Protein AF-A0AAU9VEI8-F1 (afdb_monomer)

pLDDT: mean 77.45, std 15.38, range [42.69, 97.56]

Mean predicted aligned error: 12.93 Å

Secondary structure (DSSP, 8-state):
----PPPPHHHHHHHHHHHHTT--HHHHHHHTT-S-HHHHHHHHHHHHTT-GGGGGPPTTS----TTTT--SSHHHHHHHHHHHHHHHHHHHHHHHHHHHHHHT-

Structure (mmCIF, N/CA/C/O backbone):
data_AF-A0AAU9VEI8-F1
#
_entry.id   AF-A0AAU9VEI8-F1
#
loop_
_atom_site.group_PDB
_atom_site.id
_atom_site.type_symbol
_atom_site.label_atom_id
_atom_site.label_alt_id
_atom_site.label_comp_id
_atom_site.label_asym_id
_atom_site.label_entity_id
_atom_site.label_seq_id
_atom_site.pdbx_PDB_ins_code
_atom_site.Cartn_x
_atom_site.Cartn_y
_atom_site.Cartn_z
_atom_site.occupancy
_atom_site.B_iso_or_equiv
_atom_site.auth_seq_id
_atom_site.auth_comp_id
_atom_site.auth_asym_id
_atom_site.auth_atom_id
_atom_site.pdbx_PDB_model_num
ATOM 1 N N . MET A 1 1 ? 6.808 12.061 13.362 1.00 48.69 1 MET A N 1
ATOM 2 C CA . MET A 1 1 ? 6.257 11.412 12.150 1.00 48.69 1 MET A CA 1
ATOM 3 C C . MET A 1 1 ? 5.680 10.060 12.546 1.00 48.69 1 MET A C 1
ATOM 5 O O . MET A 1 1 ? 6.360 9.330 13.253 1.00 48.69 1 MET A O 1
ATOM 9 N N . GLY A 1 2 ? 4.434 9.740 12.183 1.00 57.69 2 GLY A N 1
ATOM 10 C CA . GLY A 1 2 ? 3.835 8.446 12.532 1.00 57.69 2 GLY A CA 1
ATOM 11 C C . GLY A 1 2 ? 4.421 7.323 11.678 1.00 57.69 2 GLY A C 1
ATOM 12 O O . GLY A 1 2 ? 4.348 7.391 10.452 1.00 57.69 2 GLY A O 1
ATOM 13 N N . THR A 1 3 ? 5.000 6.300 12.305 1.00 59.34 3 THR A N 1
ATOM 14 C CA . THR A 1 3 ? 5.449 5.089 11.611 1.00 59.34 3 THR A CA 1
ATOM 15 C C . THR A 1 3 ? 4.235 4.381 11.010 1.00 59.34 3 THR A C 1
ATOM 17 O O . THR A 1 3 ? 3.237 4.111 11.680 1.00 59.34 3 THR A O 1
ATOM 20 N N . ARG A 1 4 ? 4.271 4.137 9.699 1.00 66.38 4 ARG A N 1
ATOM 21 C CA . ARG A 1 4 ? 3.194 3.439 8.995 1.00 66.38 4 ARG A CA 1
ATOM 22 C C . ARG A 1 4 ? 3.259 1.958 9.369 1.00 66.38 4 ARG A C 1
ATOM 24 O O . ARG A 1 4 ? 4.166 1.262 8.928 1.00 66.38 4 ARG A O 1
ATOM 31 N N . THR A 1 5 ? 2.305 1.483 10.165 1.00 69.38 5 THR A N 1
ATOM 32 C CA . THR A 1 5 ? 2.213 0.068 10.549 1.00 69.38 5 THR A CA 1
ATOM 33 C C . THR A 1 5 ? 1.915 -0.788 9.320 1.00 69.38 5 THR A C 1
ATOM 35 O O . THR A 1 5 ? 0.894 -0.596 8.651 1.00 69.38 5 THR A O 1
ATOM 38 N N . MET A 1 6 ? 2.820 -1.717 9.007 1.00 74.50 6 MET A N 1
ATOM 39 C CA . MET A 1 6 ? 2.568 -2.746 8.008 1.00 74.50 6 MET A CA 1
ATOM 40 C C . MET A 1 6 ? 1.714 -3.837 8.647 1.00 74.50 6 MET A C 1
ATOM 42 O O . MET A 1 6 ? 2.091 -4.406 9.665 1.00 74.50 6 MET A O 1
ATOM 46 N N . HIS A 1 7 ? 0.566 -4.120 8.042 1.00 81.31 7 HIS A N 1
ATOM 47 C CA . HIS A 1 7 ? -0.274 -5.248 8.434 1.00 81.31 7 HIS A CA 1
ATOM 48 C C . HIS A 1 7 ? 0.098 -6.463 7.590 1.00 81.31 7 HIS A C 1
ATOM 50 O O . HIS A 1 7 ? 0.270 -6.318 6.371 1.00 81.31 7 HIS A O 1
ATOM 56 N N . SER A 1 8 ? 0.230 -7.630 8.225 1.00 85.19 8 SER A N 1
ATOM 57 C CA . SER A 1 8 ? 0.546 -8.880 7.530 1.00 85.19 8 SER A CA 1
ATOM 58 C C . SER A 1 8 ? -0.584 -9.267 6.572 1.00 85.19 8 SER A C 1
ATOM 60 O O . SER A 1 8 ? -1.717 -8.783 6.680 1.00 85.19 8 SER A O 1
ATOM 62 N N . TYR A 1 9 ? -0.277 -10.130 5.602 1.00 83.31 9 TYR A N 1
ATOM 63 C CA . TYR A 1 9 ? -1.295 -10.685 4.709 1.00 83.31 9 TYR A CA 1
ATOM 64 C C . TYR A 1 9 ? -2.409 -11.381 5.507 1.00 83.31 9 TYR A C 1
ATOM 66 O O . TYR A 1 9 ? -3.585 -11.167 5.228 1.00 83.31 9 TYR A O 1
ATOM 74 N N . GLU A 1 10 ? -2.040 -12.122 6.553 1.00 86.06 10 GLU A N 1
ATOM 75 C CA . GLU A 1 10 ? -2.967 -12.817 7.451 1.00 86.06 10 GLU A CA 1
ATOM 76 C C . GLU A 1 10 ? -3.939 -11.856 8.137 1.00 86.06 10 GLU A C 1
ATOM 78 O O . GLU A 1 10 ? -5.144 -12.087 8.106 1.00 86.06 10 GLU A O 1
ATOM 83 N N . THR A 1 11 ? -3.464 -10.724 8.671 1.00 90.25 11 THR A N 1
ATOM 84 C CA . THR A 1 11 ? -4.347 -9.714 9.278 1.00 90.25 11 THR A CA 1
ATOM 85 C C . THR A 1 11 ? -5.337 -9.150 8.257 1.00 90.25 11 THR A C 1
ATOM 87 O O . THR A 1 11 ? -6.515 -8.962 8.567 1.00 90.25 11 THR A O 1
ATOM 90 N N . LYS A 1 12 ? -4.886 -8.900 7.019 1.00 90.12 12 LYS A N 1
ATOM 91 C CA . LYS A 1 12 ? -5.762 -8.420 5.938 1.00 90.12 12 LYS A CA 1
ATOM 92 C C . LYS A 1 12 ? -6.795 -9.476 5.557 1.00 90.12 12 LYS A C 1
ATOM 94 O O . LYS A 1 12 ? -7.951 -9.118 5.365 1.00 90.12 12 LYS A O 1
ATOM 99 N N . MET A 1 13 ? -6.409 -10.750 5.494 1.00 91.38 13 MET A N 1
ATOM 100 C CA . MET A 1 13 ? -7.331 -11.847 5.200 1.00 91.38 13 MET A CA 1
ATOM 101 C C . MET A 1 13 ? -8.341 -12.052 6.331 1.00 91.38 13 MET A C 1
ATOM 103 O O . MET A 1 13 ? -9.533 -12.197 6.069 1.00 91.38 13 MET A O 1
ATOM 107 N N . LYS A 1 14 ? -7.908 -11.924 7.590 1.00 94.56 14 LYS A N 1
ATOM 108 C CA . LYS A 1 14 ? -8.797 -12.023 8.750 1.00 94.56 14 LYS A CA 1
ATOM 109 C C . LYS A 1 14 ? -9.891 -10.958 8.736 1.00 94.56 14 LYS A C 1
ATOM 111 O O . LYS A 1 14 ? -11.046 -11.242 9.041 1.00 94.56 14 LYS A O 1
ATOM 116 N N . VAL A 1 15 ? -9.556 -9.742 8.297 1.00 95.62 15 VAL A N 1
ATOM 117 C CA . VAL A 1 15 ? -10.548 -8.686 8.050 1.00 95.62 15 VAL A CA 1
ATOM 118 C C . VAL A 1 15 ? -11.599 -9.118 7.026 1.00 95.62 15 VAL A C 1
ATOM 120 O O . VAL A 1 15 ? -12.777 -8.808 7.205 1.00 95.62 15 VAL A O 1
ATOM 123 N N . ILE A 1 16 ? -11.192 -9.804 5.956 1.00 94.88 16 ILE A N 1
ATOM 124 C CA . ILE A 1 16 ? -12.109 -10.284 4.917 1.00 94.88 16 ILE A CA 1
ATOM 125 C C . ILE A 1 16 ? -13.021 -11.382 5.459 1.00 94.88 16 ILE A C 1
ATOM 127 O O . ILE A 1 16 ? -14.228 -11.292 5.257 1.00 94.88 16 ILE A O 1
ATOM 131 N N . GLU A 1 17 ? -12.487 -12.356 6.198 1.00 95.31 17 GLU A N 1
ATOM 132 C CA . GLU A 1 17 ? -13.290 -13.403 6.848 1.00 95.31 17 GLU A CA 1
ATOM 133 C C . GLU A 1 17 ? -14.378 -12.797 7.737 1.00 95.31 17 GLU A C 1
ATOM 135 O O . GLU A 1 17 ? -15.556 -13.129 7.614 1.00 95.31 17 GLU A O 1
ATOM 140 N N . MET A 1 18 ? -14.008 -11.831 8.582 1.00 97.56 18 MET A N 1
ATOM 141 C CA . MET A 1 18 ? -14.974 -11.150 9.441 1.00 97.56 18 MET A CA 1
ATOM 142 C C . MET A 1 18 ? -15.972 -10.307 8.633 1.00 97.56 18 MET A C 1
ATOM 144 O O . MET A 1 18 ? -17.141 -10.189 8.997 1.00 97.56 18 MET A O 1
ATOM 148 N N . LYS A 1 19 ? -15.550 -9.716 7.511 1.00 96.31 19 LYS A N 1
ATOM 149 C CA . LYS A 1 19 ? -16.467 -8.999 6.619 1.00 96.31 19 LYS A CA 1
ATOM 150 C C . LYS A 1 19 ? -17.488 -9.921 5.965 1.00 96.31 19 LYS A C 1
ATOM 152 O O . LYS A 1 19 ? -18.654 -9.542 5.886 1.00 96.31 19 LYS A O 1
ATOM 157 N N . LEU A 1 20 ? -17.058 -11.102 5.530 1.00 95.25 20 LEU A N 1
ATOM 158 C CA . LEU A 1 20 ? -17.924 -12.135 4.966 1.00 95.25 20 LEU A CA 1
ATOM 159 C C . LEU A 1 20 ? -1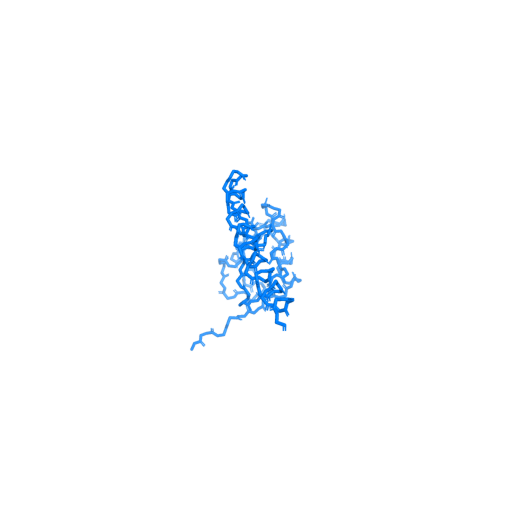8.894 -12.687 6.016 1.00 95.25 20 LEU A C 1
ATOM 161 O O . LEU A 1 20 ? -20.059 -12.901 5.705 1.00 95.25 20 LEU A O 1
ATOM 165 N N . ALA A 1 21 ? -18.453 -12.803 7.270 1.00 96.31 21 ALA A N 1
ATOM 166 C CA . ALA A 1 21 ? -19.300 -13.151 8.412 1.00 96.31 21 ALA A CA 1
ATOM 167 C C . ALA A 1 21 ? -20.270 -12.026 8.847 1.00 96.31 21 ALA A C 1
ATOM 169 O O . ALA A 1 21 ? -21.001 -12.182 9.821 1.00 96.31 21 ALA A O 1
ATOM 170 N N . GLY A 1 22 ? -20.294 -10.884 8.147 1.00 96.25 22 GLY A N 1
ATOM 171 C CA . GLY A 1 22 ? -21.258 -9.803 8.376 1.00 96.25 22 GLY A CA 1
ATOM 172 C C . GLY A 1 22 ? -20.847 -8.767 9.427 1.00 96.25 22 GLY A C 1
ATOM 173 O O . GLY A 1 22 ? -21.621 -7.855 9.724 1.00 96.25 22 GLY A O 1
ATOM 174 N N . TYR A 1 23 ? -19.628 -8.831 9.972 1.00 96.94 23 TYR A N 1
ATOM 175 C CA . TYR A 1 23 ? -19.200 -7.890 11.005 1.00 96.94 23 TYR A CA 1
ATOM 176 C C . TYR A 1 23 ? -19.001 -6.456 10.473 1.00 96.94 23 TYR A C 1
ATOM 178 O O . TYR A 1 23 ? -18.487 -6.182 9.372 1.00 96.94 23 TYR A O 1
ATOM 186 N N . SER A 1 24 ? -19.370 -5.480 11.309 1.00 96.31 24 SER A N 1
ATOM 187 C CA . SER A 1 24 ? -19.194 -4.061 10.995 1.00 96.31 24 SER A CA 1
ATOM 188 C C . SER A 1 24 ? -17.707 -3.688 10.935 1.00 96.31 24 SER A C 1
ATOM 190 O O . SER A 1 24 ? -16.866 -4.266 11.618 1.00 96.31 24 SER A O 1
ATOM 192 N N . SER A 1 25 ? -17.341 -2.689 10.121 1.00 95.00 25 SER A N 1
ATOM 193 C CA . SER A 1 25 ? -15.922 -2.303 10.000 1.00 95.00 25 SER A CA 1
ATOM 194 C C . SER A 1 25 ? -15.349 -1.761 11.307 1.00 95.00 25 SER A C 1
ATOM 196 O O . SER A 1 25 ? -14.151 -1.879 11.526 1.00 95.00 25 SER A O 1
ATOM 198 N N . ARG A 1 26 ? -16.193 -1.149 12.145 1.00 95.19 26 ARG A N 1
ATOM 199 C CA . ARG A 1 26 ? -15.793 -0.601 13.442 1.00 95.19 26 ARG A CA 1
ATOM 200 C C . ARG A 1 26 ? -15.573 -1.714 14.466 1.00 95.19 26 ARG A C 1
ATOM 202 O O . ARG A 1 26 ? -14.612 -1.636 15.211 1.00 95.19 26 ARG A O 1
ATOM 209 N N . PHE A 1 27 ? -16.384 -2.771 14.429 1.00 95.69 27 PHE A N 1
ATOM 210 C CA . PHE A 1 27 ? -16.147 -3.965 15.240 1.00 95.69 27 PHE A CA 1
ATOM 211 C C . PHE A 1 27 ? -14.816 -4.632 14.873 1.00 95.69 27 PHE A C 1
ATOM 213 O O . PHE A 1 27 ? -13.959 -4.804 15.727 1.00 95.69 27 PHE A O 1
ATOM 220 N N . ILE A 1 28 ? -14.595 -4.892 13.580 1.00 96.00 28 ILE A N 1
ATOM 221 C CA . ILE A 1 28 ? -13.354 -5.502 13.071 1.00 96.00 28 ILE A CA 1
ATOM 222 C C . ILE A 1 28 ? -12.124 -4.651 13.409 1.00 96.00 28 ILE A C 1
ATOM 224 O O . ILE A 1 28 ? -11.059 -5.179 13.714 1.00 96.00 28 ILE A O 1
ATOM 228 N N . GLN A 1 29 ? -12.264 -3.324 13.341 1.00 94.81 29 GLN A N 1
ATOM 229 C CA . GLN A 1 29 ? -11.206 -2.395 13.716 1.00 94.81 29 GLN A CA 1
ATOM 230 C C . GLN A 1 29 ? -10.773 -2.603 15.172 1.00 94.81 29 GLN A C 1
ATOM 232 O O . GLN A 1 29 ? -9.576 -2.703 15.430 1.00 94.81 29 GLN A O 1
ATOM 237 N N . THR A 1 30 ? -11.738 -2.640 16.093 1.00 94.88 30 THR A N 1
ATOM 238 C CA . THR A 1 30 ? -11.484 -2.825 17.524 1.00 94.88 30 THR A CA 1
ATOM 239 C C . THR A 1 30 ? -10.915 -4.211 17.807 1.00 94.88 30 THR A C 1
ATOM 241 O O . THR A 1 30 ? -9.892 -4.307 18.476 1.00 94.88 30 THR A O 1
ATOM 244 N N . GLU A 1 31 ? -11.518 -5.257 17.239 1.00 95.44 31 GLU A N 1
ATOM 245 C CA . GLU A 1 31 ? -11.118 -6.653 17.456 1.00 95.44 31 GLU A CA 1
ATOM 246 C C . GLU A 1 31 ? -9.675 -6.926 17.008 1.00 95.44 31 GLU A C 1
ATOM 248 O O . GLU A 1 31 ? -8.899 -7.556 17.716 1.00 95.44 31 GLU A O 1
ATOM 253 N N . LEU A 1 32 ? -9.283 -6.410 15.838 1.00 92.81 32 LEU A N 1
ATOM 254 C CA . LEU A 1 32 ? -7.953 -6.643 15.267 1.00 92.81 32 LEU A CA 1
ATOM 255 C C . LEU A 1 32 ? -6.935 -5.545 15.619 1.00 92.81 32 LEU A C 1
ATOM 257 O O . LEU A 1 32 ? -5.850 -5.508 15.040 1.00 92.81 32 LEU A O 1
ATOM 261 N N . GLY A 1 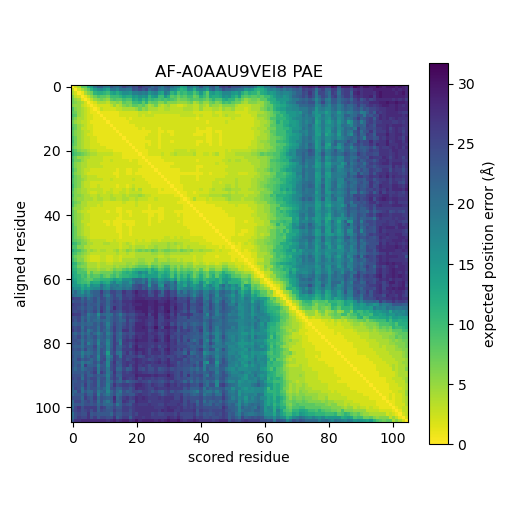33 ? -7.281 -4.611 16.512 1.00 91.75 33 GLY A N 1
ATOM 262 C CA . GLY A 1 33 ? -6.389 -3.522 16.927 1.00 91.75 33 GLY A CA 1
ATOM 263 C C . GLY A 1 33 ? -5.954 -2.594 15.782 1.00 91.75 33 GLY A C 1
ATOM 264 O O . GLY A 1 33 ? -4.880 -1.988 15.824 1.00 91.75 33 GLY A O 1
ATOM 265 N N . ILE A 1 34 ? -6.759 -2.474 14.723 1.00 91.38 34 ILE A N 1
ATOM 266 C CA . ILE A 1 34 ? -6.416 -1.661 13.553 1.00 91.38 34 ILE A CA 1
ATOM 267 C C . ILE A 1 34 ? -6.646 -0.189 13.892 1.00 91.38 34 ILE A C 1
ATOM 269 O O . ILE A 1 34 ? -7.756 0.245 14.181 1.00 91.38 34 ILE A O 1
ATOM 273 N N . LYS A 1 35 ? -5.608 0.640 13.777 1.00 89.44 35 LYS A N 1
ATOM 274 C CA . LYS A 1 35 ? -5.715 2.062 14.140 1.00 89.44 35 LYS A CA 1
ATOM 275 C C . LYS A 1 35 ? -6.788 2.820 13.347 1.00 89.44 35 LYS A C 1
ATOM 277 O O . LYS A 1 35 ? -7.479 3.662 13.908 1.00 89.44 35 LYS A O 1
ATOM 282 N N . ASN A 1 36 ? -6.959 2.502 12.060 1.00 89.81 36 ASN A N 1
ATOM 283 C CA . ASN A 1 36 ? -7.834 3.246 11.151 1.00 89.81 36 ASN A CA 1
ATOM 284 C C . ASN A 1 36 ? -8.902 2.353 10.500 1.00 89.81 36 ASN A C 1
ATOM 286 O O . ASN A 1 36 ? -8.584 1.516 9.655 1.00 89.81 36 ASN A O 1
ATOM 290 N N . VAL A 1 37 ? -10.186 2.627 10.761 1.00 93.50 37 VAL A N 1
ATOM 291 C CA . VAL A 1 37 ? -11.328 1.936 10.116 1.00 93.50 37 VAL A CA 1
ATOM 292 C C . VAL A 1 37 ? -11.280 1.979 8.583 1.00 93.50 37 VAL A C 1
ATOM 294 O O . VAL A 1 37 ? -11.774 1.084 7.896 1.00 93.50 37 VAL A O 1
ATOM 297 N N . THR A 1 38 ? -10.669 3.018 8.015 1.00 91.44 38 THR A N 1
ATOM 298 C CA . THR A 1 38 ? -10.516 3.174 6.566 1.00 91.44 38 THR A CA 1
ATOM 299 C C . THR A 1 38 ? -9.615 2.096 5.958 1.00 91.44 38 THR A C 1
ATOM 301 O O . THR A 1 38 ? -9.829 1.728 4.804 1.00 91.44 38 THR A O 1
ATOM 304 N N . GLN A 1 39 ? -8.663 1.530 6.715 1.00 91.25 39 GLN A N 1
ATOM 305 C CA . GLN A 1 39 ? -7.862 0.390 6.243 1.00 91.25 39 GLN A CA 1
ATOM 306 C C . GLN A 1 39 ? -8.744 -0.846 6.048 1.00 91.25 39 GLN A C 1
ATOM 308 O O . GLN A 1 39 ? -8.721 -1.436 4.973 1.00 91.25 39 GLN A O 1
ATOM 313 N N . VAL A 1 40 ? -9.614 -1.144 7.018 1.00 94.38 40 VAL A N 1
ATOM 314 C CA . VAL A 1 40 ? -10.603 -2.233 6.928 1.00 94.38 40 VAL A CA 1
ATOM 315 C C . VAL A 1 40 ? -11.504 -2.056 5.702 1.00 94.38 40 VAL A C 1
ATOM 317 O O . VAL A 1 40 ? -11.714 -2.991 4.933 1.00 94.38 40 VAL A O 1
ATOM 320 N N . LYS A 1 41 ? -12.012 -0.836 5.473 1.00 94.56 41 LYS A N 1
ATOM 321 C CA . LYS A 1 41 ? -12.845 -0.527 4.296 1.00 94.56 41 LYS A CA 1
ATOM 322 C C . LYS A 1 41 ? -12.076 -0.671 2.978 1.00 94.56 41 LYS A C 1
ATOM 324 O O . LYS A 1 41 ? -12.632 -1.167 2.004 1.00 94.56 41 LYS A O 1
ATOM 329 N N . THR A 1 42 ? -10.813 -0.248 2.949 1.00 93.31 42 THR A N 1
ATOM 330 C CA . THR A 1 42 ? -9.951 -0.355 1.764 1.00 93.31 42 THR A CA 1
ATOM 331 C C . THR A 1 42 ? -9.682 -1.811 1.403 1.00 93.31 42 THR A C 1
ATOM 333 O O . THR A 1 42 ? -9.856 -2.177 0.245 1.00 93.31 42 THR A O 1
ATOM 336 N N . TRP A 1 43 ? -9.324 -2.651 2.378 1.00 92.56 43 TRP A N 1
ATOM 337 C CA . TRP A 1 43 ? -9.081 -4.073 2.121 1.00 92.56 43 TRP A CA 1
ATOM 338 C C . TRP A 1 43 ? -10.345 -4.794 1.672 1.00 92.56 43 TRP A C 1
ATOM 340 O O . TRP A 1 43 ? -10.296 -5.571 0.723 1.00 92.56 43 TRP A O 1
ATOM 350 N N . TRP A 1 44 ? -11.491 -4.460 2.269 1.00 94.88 44 TRP A N 1
ATOM 351 C CA . TRP A 1 44 ? -12.777 -4.976 1.814 1.00 94.88 44 TRP A CA 1
ATOM 352 C C . TRP A 1 44 ? -13.093 -4.586 0.365 1.00 94.88 44 TRP A C 1
ATOM 354 O O . TRP A 1 44 ? -13.542 -5.417 -0.419 1.00 94.88 44 TRP A O 1
ATOM 364 N N . ARG A 1 45 ? -12.825 -3.333 -0.025 1.00 93.25 45 ARG A N 1
ATOM 365 C CA . ARG A 1 45 ? -12.994 -2.885 -1.415 1.00 93.25 45 ARG A CA 1
ATOM 366 C C . ARG A 1 45 ? -12.089 -3.662 -2.370 1.00 93.25 45 ARG A C 1
ATOM 368 O O . ARG A 1 45 ? -12.583 -4.129 -3.385 1.00 93.25 45 ARG A O 1
ATOM 375 N N . TRP A 1 46 ? -10.809 -3.831 -2.035 1.00 88.56 46 TRP A N 1
ATOM 376 C CA . TRP A 1 46 ? -9.878 -4.606 -2.862 1.00 88.56 46 TRP A CA 1
ATOM 377 C C . TRP A 1 46 ? -10.349 -6.042 -3.048 1.00 88.56 46 TRP A C 1
ATOM 379 O O . TRP A 1 46 ? -10.368 -6.527 -4.171 1.00 88.56 46 TRP A O 1
ATOM 389 N N . TYR A 1 47 ? -10.805 -6.692 -1.978 1.00 87.38 47 TYR A N 1
ATOM 390 C CA . TYR A 1 47 ? -11.348 -8.043 -2.068 1.00 87.38 47 TYR A CA 1
ATOM 391 C C . TYR A 1 47 ? -12.566 -8.124 -3.001 1.00 87.38 47 TYR A C 1
ATOM 393 O O . TYR A 1 47 ? -12.584 -8.957 -3.902 1.00 87.38 47 TYR A O 1
ATOM 401 N N . ARG A 1 48 ? -13.543 -7.214 -2.858 1.00 89.44 48 ARG A N 1
ATOM 402 C CA . ARG A 1 48 ? -14.730 -7.177 -3.737 1.00 89.44 48 ARG A CA 1
ATOM 403 C C . ARG A 1 48 ? -14.400 -6.902 -5.204 1.00 89.44 48 ARG A C 1
ATOM 405 O O . ARG A 1 48 ? -15.124 -7.361 -6.076 1.00 89.44 48 ARG A O 1
ATOM 412 N N . ASN A 1 49 ? -13.318 -6.174 -5.462 1.00 83.94 49 ASN A N 1
ATOM 413 C CA . ASN A 1 49 ? -12.840 -5.873 -6.808 1.00 83.94 49 ASN A CA 1
ATOM 414 C C . ASN A 1 49 ? -11.922 -6.972 -7.382 1.00 83.94 49 ASN A C 1
ATOM 416 O O . ASN A 1 49 ? -11.366 -6.794 -8.460 1.00 83.94 49 ASN A O 1
ATOM 420 N N . GLY A 1 50 ? -11.680 -8.071 -6.656 1.00 79.88 50 GLY A N 1
ATOM 421 C CA . GLY A 1 50 ? -10.714 -9.097 -7.061 1.00 79.88 50 GLY A CA 1
ATOM 422 C C . GLY A 1 50 ? -9.243 -8.667 -6.936 1.00 79.88 50 GLY A C 1
ATOM 423 O O . GLY A 1 50 ? -8.346 -9.437 -7.265 1.00 79.88 50 GLY A O 1
ATOM 424 N N . GLU A 1 51 ? -8.956 -7.491 -6.378 1.00 80.31 51 GLU A N 1
ATOM 425 C CA . GLU A 1 51 ? -7.619 -6.901 -6.216 1.00 80.31 51 GLU A CA 1
ATOM 426 C C . GLU A 1 51 ? -6.826 -7.475 -5.019 1.00 80.31 51 GLU A C 1
ATOM 428 O O . GLU A 1 51 ? -6.011 -6.793 -4.392 1.00 80.31 51 GLU A O 1
ATOM 433 N N . HIS A 1 52 ? -7.049 -8.735 -4.654 1.00 76.25 52 HIS A N 1
ATOM 434 C CA . HIS A 1 52 ? -6.397 -9.378 -3.507 1.00 76.25 52 HIS A CA 1
ATOM 435 C C . HIS A 1 52 ? -4.862 -9.463 -3.648 1.00 76.25 52 HIS A C 1
ATOM 437 O O . HIS A 1 52 ? -4.155 -9.490 -2.638 1.00 76.25 52 HIS A O 1
ATOM 443 N N . TYR A 1 53 ? -4.325 -9.386 -4.875 1.00 76.25 53 TYR A N 1
ATOM 444 C CA . TYR A 1 53 ? -2.884 -9.259 -5.142 1.00 76.25 53 TYR A CA 1
ATOM 445 C C . TYR A 1 53 ? -2.258 -8.025 -4.457 1.00 76.25 53 TYR A C 1
ATOM 447 O O . TYR A 1 53 ? -1.060 -7.995 -4.193 1.00 76.25 53 TYR A O 1
ATOM 455 N N . ARG A 1 54 ? -3.050 -6.998 -4.110 1.00 79.44 54 ARG A N 1
ATOM 456 C CA . ARG A 1 54 ? -2.568 -5.798 -3.401 1.00 79.44 54 ARG A CA 1
ATOM 457 C C . ARG A 1 54 ? -2.206 -6.072 -1.942 1.00 79.44 54 ARG A C 1
ATOM 459 O O . ARG A 1 54 ? -1.505 -5.272 -1.321 1.00 79.44 54 ARG A O 1
ATOM 466 N N . PHE A 1 55 ? -2.658 -7.185 -1.362 1.00 81.69 55 PHE A N 1
ATOM 467 C CA . PHE A 1 55 ? -2.354 -7.521 0.029 1.00 81.69 55 PHE A CA 1
ATOM 468 C C . PHE A 1 55 ? -0.876 -7.853 0.261 1.00 81.69 55 PHE A C 1
ATOM 470 O O . PHE A 1 55 ? -0.400 -7.622 1.375 1.00 81.69 55 PHE A O 1
ATOM 477 N N . SER A 1 56 ? -0.148 -8.300 -0.766 1.00 78.06 56 SER A N 1
ATOM 478 C CA . SER A 1 56 ? 1.288 -8.607 -0.708 1.00 78.06 56 SER A CA 1
ATOM 479 C C . SER A 1 56 ? 2.199 -7.409 -1.016 1.00 78.06 56 SER A C 1
ATOM 481 O O . SER A 1 56 ? 3.416 -7.527 -0.886 1.00 78.06 56 SER A O 1
ATOM 483 N N . GLN A 1 57 ? 1.650 -6.246 -1.397 1.00 72.69 57 GLN A N 1
ATOM 484 C CA . GLN A 1 57 ? 2.471 -5.087 -1.759 1.00 72.69 57 GLN A CA 1
ATOM 485 C C . GLN A 1 57 ? 3.216 -4.508 -0.540 1.00 72.69 57 GLN A C 1
ATOM 487 O O . GLN A 1 57 ? 2.572 -4.163 0.461 1.00 72.69 57 GLN A O 1
ATOM 492 N N . PRO A 1 58 ? 4.553 -4.348 -0.619 1.00 68.69 58 PRO A N 1
ATOM 493 C CA . PRO A 1 58 ? 5.334 -3.725 0.437 1.00 68.69 58 PRO A CA 1
ATOM 494 C C . PRO A 1 58 ? 5.072 -2.221 0.496 1.00 68.69 58 PRO A C 1
ATOM 496 O O . PRO A 1 58 ? 4.796 -1.548 -0.499 1.00 68.69 58 PRO A O 1
ATOM 499 N N . VAL A 1 59 ? 5.201 -1.671 1.695 1.00 62.34 59 VAL A N 1
ATOM 500 C CA . VAL A 1 59 ? 5.034 -0.2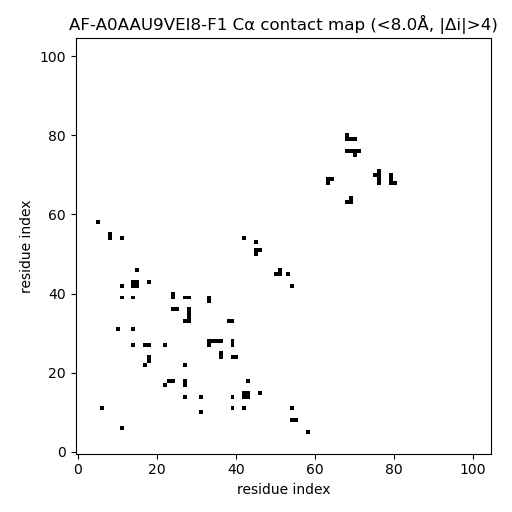44 1.940 1.00 62.34 59 VAL A CA 1
ATOM 501 C C . VAL A 1 59 ? 6.224 0.520 1.354 1.00 62.34 59 VAL A C 1
ATOM 503 O O . VAL A 1 59 ? 7.368 0.211 1.661 1.00 62.34 59 VAL A O 1
ATOM 506 N N . GLY A 1 60 ? 5.961 1.549 0.548 1.00 59.97 60 GLY A N 1
ATOM 507 C CA . GLY A 1 60 ? 7.007 2.443 0.035 1.00 59.97 60 GLY A CA 1
ATOM 508 C C . GLY A 1 60 ? 7.579 2.059 -1.329 1.00 59.97 60 GLY A C 1
ATOM 509 O O . GLY A 1 60 ? 8.322 2.850 -1.899 1.00 59.97 60 GLY A O 1
ATOM 510 N N . LYS A 1 61 ? 7.178 0.920 -1.910 1.00 58.22 61 LYS A N 1
ATOM 511 C CA . LYS A 1 61 ? 7.282 0.755 -3.363 1.00 58.22 61 LYS A CA 1
ATOM 512 C C . LYS A 1 61 ? 6.108 1.469 -4.024 1.00 58.22 61 LYS A C 1
ATOM 514 O O . LYS A 1 61 ? 4.969 1.351 -3.574 1.00 58.22 61 LYS A O 1
ATOM 519 N N . GLN A 1 62 ? 6.396 2.250 -5.060 1.00 51.78 62 GLN A N 1
ATOM 520 C CA . GLN A 1 62 ? 5.356 2.887 -5.856 1.00 51.78 62 GLN A CA 1
ATOM 521 C C . GLN A 1 62 ? 4.534 1.804 -6.561 1.00 51.78 62 GLN A C 1
ATOM 523 O O . GLN A 1 62 ? 5.088 0.839 -7.084 1.00 51.78 62 GLN A O 1
ATOM 528 N N . TYR A 1 63 ? 3.210 1.948 -6.519 1.00 47.81 63 TYR A N 1
ATOM 529 C CA . TYR A 1 63 ? 2.266 1.030 -7.149 1.00 47.81 63 TYR A CA 1
ATOM 530 C C . TYR A 1 63 ? 2.548 0.938 -8.653 1.00 47.81 63 TYR A C 1
ATOM 532 O O . TYR A 1 63 ? 2.388 1.920 -9.372 1.00 47.81 63 TYR A O 1
ATOM 540 N N . THR A 1 64 ? 2.961 -0.237 -9.119 1.00 51.56 64 THR A N 1
ATOM 541 C CA . THR A 1 64 ? 3.072 -0.573 -10.542 1.00 51.56 64 THR A CA 1
ATOM 542 C C . THR A 1 64 ? 2.041 -1.650 -10.850 1.00 51.56 64 THR A C 1
ATOM 544 O O . THR A 1 64 ? 2.363 -2.838 -10.891 1.00 51.56 64 T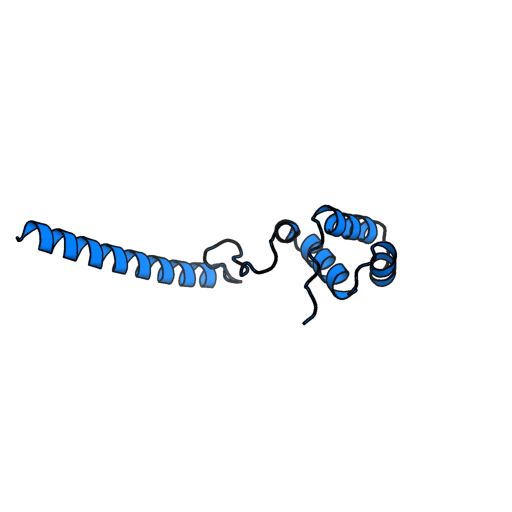HR A O 1
ATOM 547 N N . PHE A 1 65 ? 0.771 -1.260 -10.960 1.00 42.69 65 PHE A N 1
ATOM 548 C CA . PHE A 1 65 ? -0.239 -2.193 -11.458 1.00 42.69 65 PHE A CA 1
ATOM 549 C C . PHE A 1 65 ? -0.023 -2.445 -12.938 1.00 42.69 65 PHE A C 1
ATOM 551 O O . PHE A 1 65 ? 0.556 -1.603 -13.630 1.00 42.69 65 PHE A O 1
ATOM 558 N N . GLY A 1 66 ? -0.320 -3.687 -13.303 1.00 56.25 66 GLY A N 1
ATOM 559 C CA . GLY A 1 66 ? 0.396 -4.653 -14.135 1.00 56.25 66 GLY A CA 1
ATOM 560 C C . GLY A 1 66 ? 1.128 -4.110 -15.343 1.00 56.25 66 GLY A C 1
ATOM 561 O O . GLY A 1 66 ? 0.818 -4.277 -16.519 1.00 56.25 66 GLY A O 1
ATOM 562 N N . LYS A 1 67 ? 2.233 -3.468 -15.037 1.00 56.56 67 LYS A N 1
ATOM 563 C CA . LYS A 1 67 ? 3.037 -2.841 -16.051 1.00 56.56 67 LYS A CA 1
ATOM 564 C C . LYS A 1 67 ? 4.321 -2.464 -15.320 1.00 56.56 67 LYS A C 1
ATOM 566 O O . LYS A 1 67 ? 4.367 -2.297 -14.108 1.00 56.56 67 LYS A O 1
ATOM 571 N N . GLY A 1 68 ? 5.332 -2.111 -16.071 1.00 52.03 68 GLY A N 1
ATOM 572 C CA . GLY A 1 68 ? 5.365 -0.656 -16.174 1.00 52.03 68 GLY A CA 1
ATOM 573 C C . GLY A 1 68 ? 4.447 -0.288 -17.323 1.00 52.03 68 GLY A C 1
ATOM 574 O O . GLY A 1 68 ? 4.507 -1.063 -18.274 1.00 52.03 68 GLY A O 1
ATOM 575 N N . PRO A 1 69 ? 3.658 0.815 -17.365 1.00 53.88 69 PRO A N 1
ATOM 576 C CA . PRO A 1 69 ? 2.668 1.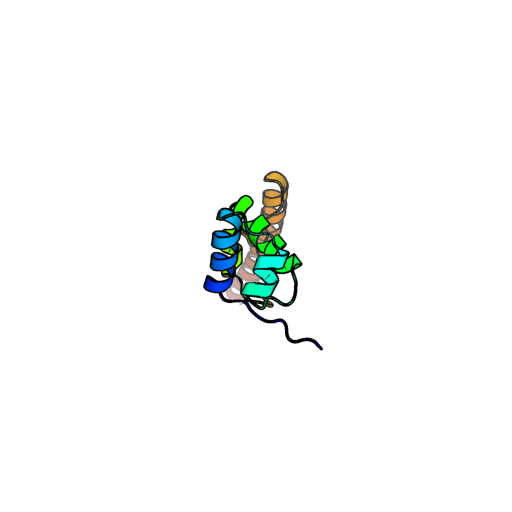482 -16.413 1.00 53.88 69 PRO A CA 1
ATOM 577 C C . PRO A 1 69 ? 1.078 1.319 -16.629 1.00 53.88 69 PRO A C 1
ATOM 579 O O . PRO A 1 69 ? 0.549 2.039 -17.465 1.00 53.88 69 PRO A O 1
ATOM 582 N N . GLU A 1 70 ? 0.260 0.449 -15.983 1.00 57.31 70 GLU A N 1
ATOM 583 C CA . GLU A 1 70 ? -1.144 0.138 -16.435 1.00 57.31 70 GLU A CA 1
ATOM 584 C C . GLU A 1 70 ? -2.056 1.367 -16.372 1.00 57.31 70 GLU A C 1
ATOM 586 O O . GLU A 1 70 ? -2.065 2.072 -15.368 1.00 57.31 70 GLU A O 1
ATOM 591 N N . GLY A 1 71 ? -2.797 1.617 -17.454 1.00 51.66 71 GLY A N 1
ATOM 592 C CA . GLY A 1 71 ? -3.846 2.639 -17.515 1.00 51.66 71 GLY A CA 1
ATOM 593 C C . GLY A 1 71 ? -5.227 2.041 -17.235 1.00 51.66 71 GLY A C 1
ATOM 594 O O . GLY A 1 71 ? -5.397 0.824 -17.259 1.00 51.66 71 GLY A O 1
ATOM 595 N N . ASP A 1 72 ? -6.219 2.895 -17.001 1.00 47.66 72 ASP A N 1
ATOM 596 C CA . ASP A 1 72 ? -7.565 2.460 -16.600 1.00 47.66 72 ASP A CA 1
ATOM 597 C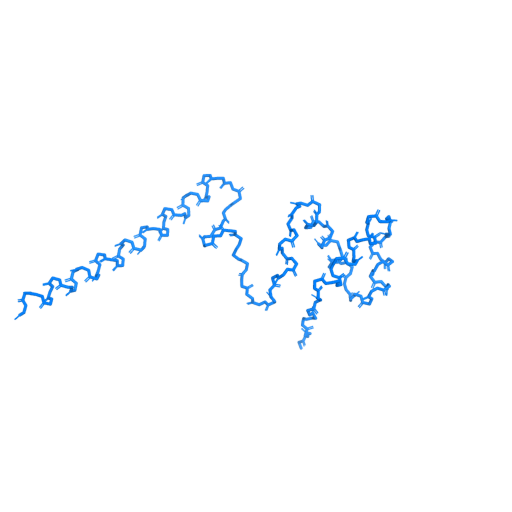 C . ASP A 1 72 ? -8.402 1.914 -17.773 1.00 47.66 72 ASP A C 1
ATOM 599 O O . ASP A 1 72 ? -9.352 1.159 -17.572 1.00 47.66 72 ASP A O 1
ATOM 603 N N . THR A 1 73 ? -8.034 2.261 -19.012 1.00 54.06 73 THR A N 1
ATOM 604 C CA . THR A 1 73 ? -8.626 1.718 -20.242 1.00 54.06 73 THR A CA 1
ATOM 605 C C . THR A 1 73 ? -7.570 1.059 -21.116 1.00 54.06 73 THR A C 1
ATOM 607 O O . THR A 1 73 ? -6.394 1.433 -21.113 1.00 54.06 73 THR A O 1
ATOM 610 N N . VAL A 1 74 ? -7.996 0.085 -21.920 1.00 61.94 74 VAL A N 1
ATOM 611 C CA . VAL A 1 74 ? -7.090 -0.686 -22.779 1.00 61.94 74 VAL A CA 1
ATOM 612 C C . VAL A 1 74 ? -6.339 0.226 -23.761 1.00 61.94 74 VAL A C 1
ATOM 614 O O . VAL A 1 74 ? -5.126 0.091 -23.903 1.00 61.94 74 VAL A O 1
ATOM 617 N N . GLU A 1 75 ? -6.988 1.226 -24.357 1.00 63.41 75 GLU A N 1
ATOM 618 C CA . GLU A 1 75 ? -6.342 2.137 -25.318 1.00 63.41 75 GLU A CA 1
ATOM 619 C C . GLU A 1 75 ? -5.268 3.029 -24.672 1.00 63.41 75 GLU A C 1
ATOM 621 O O . GLU A 1 75 ? -4.195 3.256 -25.238 1.00 63.41 75 GLU A O 1
ATOM 626 N N . GLU A 1 76 ? -5.504 3.500 -23.450 1.00 60.75 76 GLU A N 1
ATOM 627 C CA . GLU A 1 76 ? -4.542 4.322 -22.717 1.00 60.75 76 GLU A CA 1
ATOM 628 C C . GLU A 1 76 ? -3.361 3.484 -22.201 1.00 60.75 76 GLU A C 1
ATOM 630 O O . GLU A 1 76 ? -2.198 3.902 -22.296 1.00 60.75 76 GLU A O 1
ATOM 635 N N . THR A 1 77 ? -3.624 2.239 -21.773 1.00 64.44 77 THR A N 1
ATOM 636 C CA . THR A 1 77 ? -2.561 1.271 -21.450 1.00 64.44 77 THR A CA 1
ATOM 637 C C . THR A 1 77 ? -1.654 1.029 -22.656 1.00 64.44 77 THR A C 1
ATOM 639 O O . THR A 1 77 ? -0.430 0.949 -22.502 1.00 64.44 77 THR A O 1
ATOM 642 N N . GLN A 1 78 ? -2.219 0.983 -23.863 1.00 67.62 78 GLN A N 1
ATOM 643 C CA . GLN A 1 78 ? -1.481 0.762 -25.099 1.00 67.62 78 GLN A CA 1
ATOM 644 C C . GLN A 1 78 ? -0.660 1.994 -25.495 1.00 67.62 78 GLN A C 1
ATOM 646 O O . GLN A 1 78 ? 0.541 1.856 -25.726 1.00 67.62 78 GLN A O 1
ATOM 651 N N . ARG A 1 79 ? -1.220 3.212 -25.456 1.00 68.19 79 ARG A N 1
ATOM 652 C CA . ARG A 1 79 ? -0.475 4.461 -25.749 1.00 68.19 79 ARG A CA 1
ATOM 653 C C . ARG A 1 79 ? 0.725 4.658 -24.823 1.00 68.19 79 ARG A C 1
ATOM 655 O O . ARG A 1 79 ? 1.833 4.957 -25.269 1.00 68.19 79 ARG A O 1
ATOM 662 N N . LEU A 1 80 ? 0.539 4.403 -23.530 1.00 62.69 80 LEU A N 1
ATOM 663 C CA . LEU A 1 80 ? 1.621 4.451 -22.548 1.00 62.69 80 LEU A CA 1
ATOM 664 C C . LEU A 1 80 ? 2.665 3.342 -22.766 1.00 62.69 80 LEU A C 1
ATOM 666 O O . LEU A 1 80 ? 3.802 3.458 -22.312 1.00 62.69 80 LEU A O 1
ATOM 670 N N . ARG A 1 81 ? 2.286 2.219 -23.390 1.00 67.06 81 ARG A N 1
ATOM 671 C CA . ARG A 1 81 ? 3.215 1.122 -23.689 1.00 67.06 81 ARG A CA 1
ATOM 672 C C . ARG A 1 81 ? 4.041 1.466 -24.922 1.00 67.06 81 ARG A C 1
ATOM 674 O O . ARG A 1 81 ? 5.251 1.284 -24.884 1.00 67.06 81 ARG A O 1
ATOM 681 N N . ILE A 1 82 ? 3.405 2.038 -25.940 1.00 73.25 82 ILE A N 1
ATOM 682 C CA . ILE A 1 82 ? 4.048 2.520 -27.165 1.00 73.25 82 ILE A CA 1
ATOM 683 C C . ILE A 1 82 ? 5.117 3.564 -26.830 1.00 73.25 82 ILE A C 1
ATOM 685 O O . ILE A 1 82 ? 6.279 3.354 -27.153 1.00 73.25 82 ILE A O 1
ATOM 689 N N . LYS A 1 83 ? 4.782 4.596 -26.047 1.00 71.00 83 LYS A N 1
ATOM 690 C CA . LYS A 1 83 ? 5.753 5.626 -25.635 1.00 71.00 83 LYS A CA 1
ATOM 691 C C . LYS A 1 83 ? 6.961 5.055 -24.875 1.00 71.00 83 LYS A C 1
ATOM 693 O O . LYS A 1 83 ? 8.088 5.510 -25.043 1.00 71.00 83 LYS A O 1
ATOM 698 N N . SER A 1 84 ? 6.738 4.039 -24.038 1.00 65.06 84 SER A N 1
ATOM 699 C CA . SER A 1 84 ? 7.819 3.359 -23.312 1.00 65.06 84 SER A CA 1
ATOM 700 C C . SER A 1 84 ? 8.717 2.534 -24.239 1.00 65.06 84 SER A C 1
ATOM 702 O O . SER A 1 84 ? 9.927 2.484 -24.025 1.00 65.06 84 SER A O 1
ATOM 704 N N . LEU A 1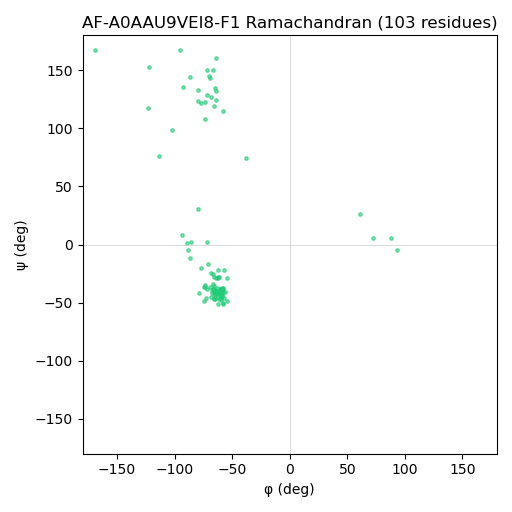 85 ? 8.145 1.909 -25.270 1.00 71.88 85 LEU A N 1
ATOM 705 C CA . LEU A 1 85 ? 8.895 1.158 -26.275 1.00 71.88 85 LEU A CA 1
ATOM 706 C C . LEU A 1 85 ? 9.694 2.088 -27.197 1.00 71.88 85 LEU A C 1
ATOM 708 O O . LEU A 1 85 ? 10.842 1.788 -27.509 1.00 71.88 85 LEU A O 1
ATOM 712 N N . GLU A 1 86 ? 9.146 3.246 -27.566 1.00 70.69 86 GLU A N 1
ATOM 713 C CA . GLU A 1 86 ? 9.854 4.258 -28.363 1.00 70.69 86 GLU A CA 1
ATOM 714 C C . GLU A 1 86 ? 11.121 4.753 -27.657 1.00 70.69 86 GLU A C 1
ATOM 716 O O . 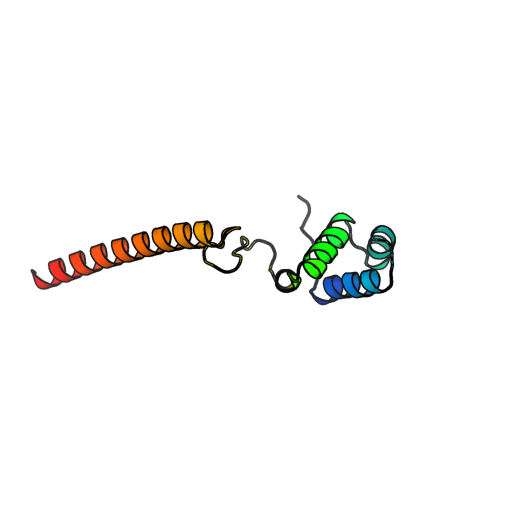GLU A 1 86 ? 12.186 4.820 -28.271 1.00 70.69 86 GLU A O 1
ATOM 721 N N . GLN A 1 87 ? 11.044 4.996 -26.345 1.00 66.25 87 GLN A N 1
ATOM 722 C CA . GLN A 1 87 ? 12.208 5.371 -25.538 1.00 66.25 87 GLN A CA 1
ATOM 723 C C . GLN A 1 87 ? 13.276 4.269 -25.495 1.00 66.25 87 GLN A C 1
ATOM 725 O O . GLN A 1 87 ? 14.469 4.565 -25.543 1.00 66.25 87 GLN A O 1
ATOM 730 N N . GLN A 1 88 ? 12.871 2.997 -25.437 1.00 67.56 88 GLN A N 1
ATOM 731 C CA . GLN A 1 88 ? 13.810 1.869 -25.471 1.00 67.56 88 GLN A CA 1
ATOM 732 C C . GLN A 1 88 ? 14.497 1.758 -26.834 1.00 67.56 88 GLN A C 1
ATOM 734 O O . GLN A 1 88 ? 15.710 1.563 -26.902 1.00 67.56 88 GLN A O 1
ATOM 739 N N . ILE A 1 89 ? 13.742 1.946 -27.917 1.00 74.56 89 ILE A N 1
ATOM 740 C CA . ILE A 1 89 ? 14.281 1.945 -29.278 1.00 74.56 89 ILE A CA 1
ATOM 741 C C . ILE A 1 89 ? 15.266 3.101 -29.474 1.00 74.56 89 ILE A C 1
ATOM 743 O O . ILE A 1 89 ? 16.323 2.901 -30.068 1.00 74.56 89 ILE A O 1
ATOM 747 N N . GLU A 1 90 ? 14.971 4.297 -28.965 1.00 77.62 90 GLU A N 1
ATOM 748 C CA . GLU A 1 90 ? 15.894 5.436 -29.044 1.00 77.62 90 GLU A CA 1
ATOM 749 C C . GLU A 1 90 ? 17.221 5.144 -28.325 1.00 77.62 90 GLU A C 1
ATOM 751 O O . GLU A 1 90 ? 18.302 5.456 -28.829 1.00 77.62 90 GLU A O 1
ATOM 756 N N . LEU A 1 91 ? 17.151 4.479 -27.171 1.00 71.25 91 LEU A N 1
ATOM 757 C CA . LEU A 1 91 ? 18.320 4.055 -26.403 1.00 71.25 91 LEU A CA 1
ATOM 758 C C . LEU A 1 91 ? 19.164 3.026 -27.172 1.00 71.25 91 LEU A C 1
ATOM 760 O O . LEU A 1 91 ? 20.387 3.150 -27.231 1.00 71.25 91 LEU A O 1
ATOM 764 N N . LEU A 1 92 ? 18.510 2.062 -27.824 1.00 77.50 92 LEU A N 1
ATOM 765 C CA . LEU A 1 92 ? 19.166 1.062 -28.670 1.00 77.50 92 LEU A CA 1
ATOM 766 C C . LEU A 1 92 ? 19.809 1.686 -29.911 1.00 77.50 92 LEU A C 1
ATOM 768 O O . LEU A 1 92 ? 20.920 1.312 -30.278 1.00 77.50 92 LEU A O 1
ATOM 772 N N . LYS A 1 93 ? 19.168 2.681 -30.529 1.00 81.31 93 LYS A N 1
ATOM 773 C CA . LYS A 1 93 ? 19.757 3.425 -31.652 1.00 81.31 93 LYS A CA 1
ATOM 774 C C . LYS A 1 93 ? 21.026 4.164 -31.229 1.00 81.31 93 LYS A C 1
ATOM 776 O O . LYS A 1 93 ? 22.050 4.024 -31.889 1.00 81.31 93 LYS A O 1
ATOM 781 N N . LYS A 1 94 ? 21.005 4.843 -30.075 1.00 81.19 94 LYS A N 1
ATOM 782 C CA . LYS A 1 94 ? 22.201 5.494 -29.502 1.00 81.19 94 LYS A CA 1
ATOM 783 C C . LYS A 1 94 ? 23.316 4.504 -29.160 1.00 81.19 94 LYS A C 1
ATOM 785 O O . LYS A 1 94 ? 24.482 4.892 -29.127 1.00 81.19 94 LYS A O 1
ATOM 790 N N . TYR A 1 95 ? 22.976 3.254 -28.857 1.00 80.75 95 TYR A N 1
ATOM 791 C CA . TYR A 1 95 ? 23.952 2.193 -28.625 1.00 80.75 95 TYR A CA 1
ATOM 792 C C . TYR A 1 95 ? 24.575 1.710 -29.941 1.00 80.75 95 TYR A C 1
ATOM 794 O O . TYR A 1 95 ? 25.794 1.705 -30.071 1.00 80.75 95 TYR A O 1
ATOM 802 N N . LEU A 1 96 ? 23.746 1.424 -30.946 1.00 88.06 96 LEU A N 1
ATOM 803 C CA . LEU A 1 96 ? 24.180 1.037 -32.293 1.00 88.06 96 LEU A CA 1
ATOM 804 C C . LEU A 1 96 ? 25.047 2.106 -32.970 1.00 88.06 96 LEU A C 1
ATOM 806 O O . LEU A 1 96 ? 26.011 1.781 -33.655 1.00 88.06 96 LEU A O 1
ATOM 810 N N . GLU A 1 97 ? 24.738 3.387 -32.778 1.00 86.69 97 GLU A N 1
ATOM 811 C CA . GLU A 1 97 ? 25.573 4.484 -33.279 1.00 86.69 97 GLU A CA 1
ATOM 812 C C . GLU A 1 97 ? 26.951 4.503 -32.613 1.00 86.69 97 GLU A C 1
ATOM 814 O O . GLU A 1 97 ? 27.961 4.670 -33.295 1.00 86.69 97 GLU A O 1
ATOM 819 N N . ARG A 1 98 ? 27.019 4.265 -31.297 1.00 84.62 98 ARG A N 1
ATOM 820 C CA . ARG A 1 98 ? 28.305 4.127 -30.597 1.00 84.62 98 ARG A CA 1
ATOM 821 C C . ARG A 1 98 ? 29.085 2.916 -31.079 1.00 84.62 98 ARG A C 1
ATOM 823 O O . ARG A 1 98 ? 30.293 3.020 -31.233 1.00 84.62 98 ARG A O 1
ATOM 830 N N . GLU A 1 99 ? 28.407 1.805 -31.331 1.00 81.69 99 GLU A N 1
ATOM 831 C CA . GLU A 1 99 ? 29.019 0.578 -31.832 1.00 81.69 99 GLU A CA 1
ATOM 832 C C . GLU A 1 99 ? 29.604 0.785 -33.239 1.00 81.69 99 GLU A C 1
ATOM 834 O O . GLU A 1 99 ? 30.759 0.451 -33.484 1.00 81.69 99 GLU A O 1
ATOM 839 N N . ARG A 1 100 ? 28.884 1.470 -34.139 1.00 81.81 100 ARG A N 1
ATOM 840 C CA . ARG A 1 100 ? 29.417 1.859 -35.461 1.00 81.81 100 ARG A CA 1
ATOM 841 C C . ARG A 1 100 ? 30.606 2.811 -35.369 1.00 81.81 100 ARG A C 1
ATOM 843 O O . ARG A 1 100 ? 31.575 2.629 -36.096 1.00 81.81 100 ARG A O 1
ATOM 850 N N . MET A 1 101 ? 30.555 3.798 -34.475 1.00 79.25 101 MET A N 1
ATOM 851 C CA . MET A 1 101 ? 31.693 4.691 -34.210 1.00 79.25 101 MET A CA 1
ATOM 852 C C . MET A 1 101 ? 32.911 3.926 -33.678 1.00 79.25 101 MET A C 1
ATOM 854 O O . MET A 1 101 ? 34.042 4.346 -33.897 1.00 79.25 101 MET A O 1
ATOM 858 N N . TRP A 1 102 ? 32.682 2.804 -32.996 1.00 69.94 102 TRP A N 1
ATOM 859 C CA . TRP A 1 102 ? 33.727 1.918 -32.494 1.00 69.94 102 TRP A CA 1
ATOM 860 C C . TRP A 1 102 ? 34.399 1.099 -33.602 1.00 69.94 102 TRP A C 1
ATOM 862 O O . TRP A 1 102 ? 35.600 0.881 -33.528 1.00 69.94 102 TRP A O 1
ATOM 872 N N . PHE A 1 103 ? 33.655 0.693 -34.636 1.00 59.19 103 PHE A N 1
ATOM 873 C CA . PHE A 1 103 ? 34.188 -0.048 -35.790 1.00 59.19 103 PHE A CA 1
ATOM 874 C C . PHE A 1 103 ? 34.746 0.838 -36.918 1.00 59.19 103 PHE A C 1
ATOM 876 O O . PHE A 1 103 ? 35.386 0.329 -37.832 1.00 59.19 103 PHE A O 1
ATOM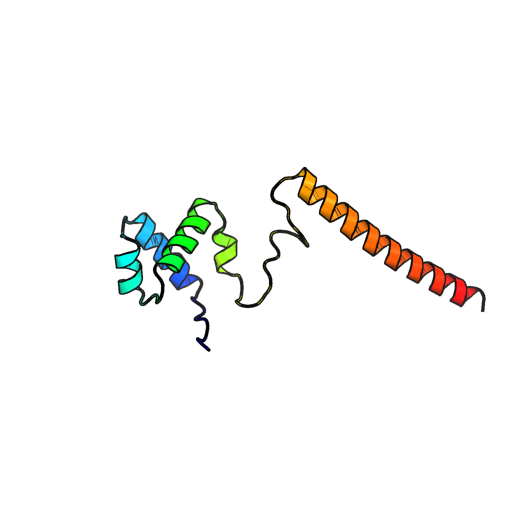 883 N N . LEU A 1 104 ? 34.499 2.150 -36.880 1.00 57.19 104 LEU A N 1
ATOM 884 C CA . LEU A 1 104 ? 35.101 3.135 -37.794 1.00 57.19 104 LEU A CA 1
ATOM 885 C C . LEU A 1 104 ? 36.432 3.710 -37.273 1.00 57.19 104 LEU A C 1
ATOM 887 O O . LEU A 1 104 ? 37.010 4.585 -37.918 1.00 57.19 104 LEU A O 1
ATOM 891 N N . LYS A 1 105 ? 36.892 3.244 -36.110 1.00 51.34 105 LYS A N 1
ATOM 892 C CA . LYS A 1 105 ? 38.189 3.556 -35.509 1.00 51.34 105 LYS A CA 1
ATOM 893 C C . LYS A 1 105 ? 39.161 2.407 -35.750 1.00 51.34 105 LYS A C 1
ATOM 895 O O . LYS A 1 105 ? 40.357 2.713 -35.937 1.00 51.34 105 LYS A O 1
#

Nearest PDB structures (foldseek):
  1pdn-assembly1_C  TM=6.989E-01  e=8.991E-01  Drosophila melanogaster
  1hlv-assembly1_A  TM=6.173E-01  e=2.447E+00  Homo sapiens
  8pv4-assembly1_LD  TM=2.190E-01  e=3.142E+00  Thermochaetoides thermophila DSM 1495

Organism: NCBI:txid2929157

Solvent-accessible surface area (backbone atoms only — not comparable to full-atom values): 6376 Å² total; per-residue (Å²): 134,86,81,81,81,82,72,54,54,66,60,57,48,52,53,45,54,43,45,75,72,65,52,51,52,66,57,53,18,63,77,70,68,45,93,50,49,64,55,54,53,49,53,48,49,30,50,77,70,68,44,56,76,60,56,75,60,64,89,87,61,80,88,60,54,91,37,92,70,58,46,97,44,72,69,54,28,46,55,53,45,50,58,54,50,53,54,52,49,54,53,49,50,58,47,53,51,51,52,51,57,59,74,76,106

Sequence (105 aa):
MGTRTMHSYETKMKVIEMKLAGYSSRFIQTELGIKNVTQVKTWWRWYRNGEHYRFSQPVGKQYTFGKGPEGDTVEETQRLRIKSLEQQIELLKKYLERERMWFLK

Foldseek 3Di:
DDDDDQDALVLLVVLCVVVVVVDDLVVSCVVSVPPDSVSSVVSNVCVVVVVSVCSPDDPPPDDDPPDVHADPDPVVRVVSVVVVVVVVVVVVVVVVVVVVVVVVD

Radius of gyration: 22.36 Å; Cα contacts (8 Å, |Δi|>4): 53; chains: 1; bounding box: 59×25×55 Å

InterPro domains:
  IPR009057 Homedomain-like superfamily [SSF46689] (4-96)